Protein AF-M1ZZN3-F1 (afdb_monomer)

pLDDT: mean 92.64, std 9.59, range [53.59, 98.56]

Solvent-accessible surface area (backbone atoms only — not comparable to full-atom values): 3241 Å² total; per-residue (Å²): 108,44,73,55,56,55,50,56,38,52,76,69,71,49,53,66,58,54,54,9,58,75,64,73,47,54,51,68,57,37,51,34,31,51,68,63,77,36,83,73,52,73,68,48,49,50,57,51,45,54,68,72,67,57,132

Sequence (55 aa):
TAKKLKAYRCLRGAKQEDIARLIGVSLNTYNFKENGKKSFTLNEAKIISDFLILP

Radius of gyration: 10.03 Å; Cα contacts (8 Å, |Δi|>4): 39; chains: 1; bounding box: 22×24×23 Å

Mean predicted aligned error: 2.89 Å

Organism: NCBI:txid1232189

Secondary structure (DSSP, 8-state):
-HHHHHHHHHHTT--HHHHHHHTT--HHHHHHHHTTSSPPPHHHHHHHHHHHH--

Nearest PDB structures (foldseek):
  2xj3-assembly1_B  TM=8.637E-01  e=9.568E-03  Enterococcus faecalis
  3g5g-assembly5_I  TM=7.805E-01  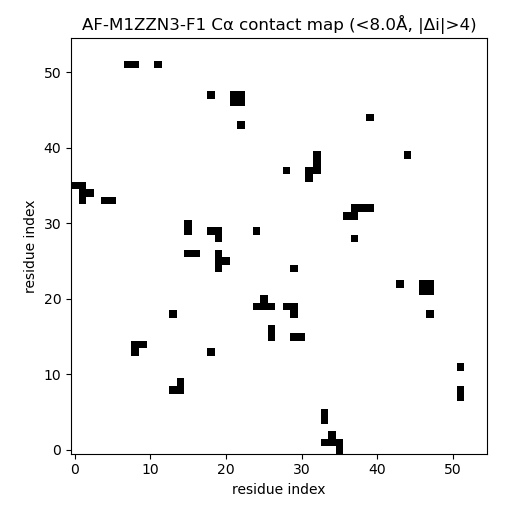e=2.830E-02  Enterobacter sp. RFL1396
  7o81-assembly1_AU  TM=8.323E-01  e=5.168E-02  Oryctolagus cuniculus
  4iwr-assembly1_B  TM=7.657E-01  e=4.314E-02  Enterobacter sp. RFL1396
  3g5g-assembly5_J  TM=7.798E-01  e=5.489E-02  Enterobacter sp. RFL1396

Foldseek 3Di:
DLVVLVVLCVVVVHDLVRLCVQLVHDSVVSVCCSVVVDDDDPVSVVSSCCVSVDD

InterPro domains:
  IPR001387 Cro/C1-type, helix-turn-helix domain [PF01381] (5-52)
  IPR001387 Cro/C1-type, helix-turn-helix domain [PS50943] (5-52)
  IPR001387 Cro/C1-type, helix-turn-helix domain [SM00530] (4-54)
  IPR001387 Cro/C1-type, helix-turn-helix domain [cd00093] (2-55)
  IPR010982 Lambda represso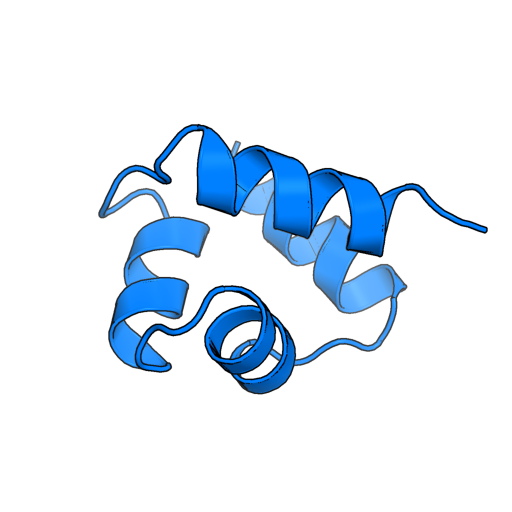r-like, DNA-binding domain superfamily [G3DSA:1.10.260.40] (1-55)
  IPR010982 Lambda repressor-like, DNA-binding domain superfamily [SSF47413] (2-52)

Structure (mmCIF, N/CA/C/O backbone):
data_AF-M1ZZN3-F1
#
_entry.id   AF-M1ZZN3-F1
#
loop_
_atom_site.group_PDB
_atom_site.id
_atom_site.type_symbol
_atom_site.label_atom_id
_atom_site.label_alt_id
_atom_site.label_comp_id
_atom_site.label_asym_id
_atom_site.label_entity_id
_atom_site.label_seq_id
_atom_site.pdbx_PDB_ins_code
_atom_site.Cartn_x
_atom_site.Cartn_y
_atom_site.Cartn_z
_atom_site.occupancy
_atom_site.B_iso_or_equiv
_atom_site.auth_seq_id
_atom_site.auth_comp_id
_atom_site.auth_asym_id
_atom_site.auth_atom_id
_atom_site.pdbx_PDB_model_num
ATOM 1 N N . THR A 1 1 ? 9.543 5.659 5.110 1.00 59.88 1 THR A N 1
ATOM 2 C CA . THR A 1 1 ? 8.951 6.916 4.589 1.00 59.88 1 THR A CA 1
ATOM 3 C C . THR A 1 1 ? 8.124 6.627 3.352 1.00 59.88 1 THR A C 1
ATOM 5 O O . THR A 1 1 ? 8.517 5.761 2.579 1.00 59.88 1 THR A O 1
ATOM 8 N N . ALA A 1 2 ? 7.022 7.361 3.149 1.00 72.38 2 ALA A N 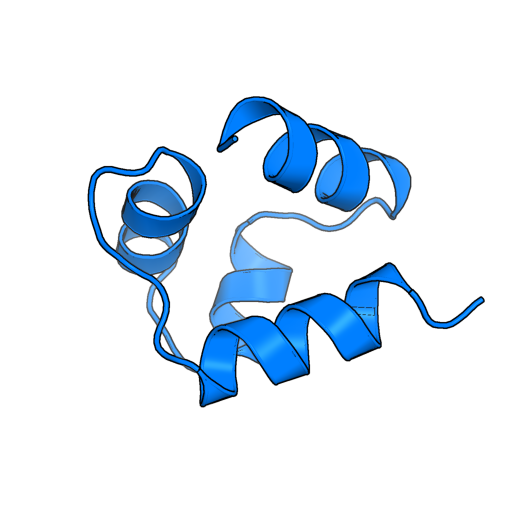1
ATOM 9 C CA . ALA A 1 2 ? 6.119 7.279 1.986 1.00 72.38 2 ALA A CA 1
ATOM 10 C C . ALA A 1 2 ? 6.848 7.140 0.631 1.00 72.3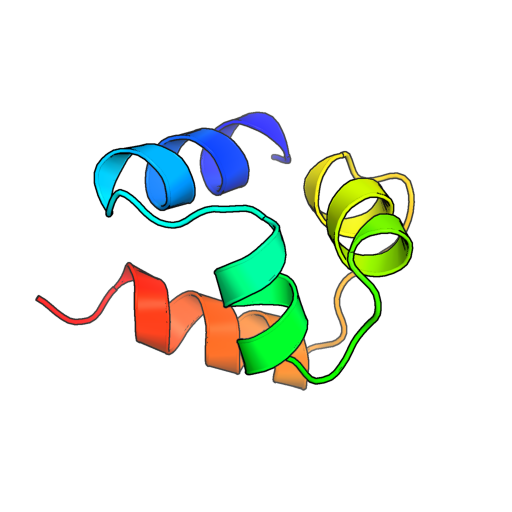8 2 ALA A C 1
ATOM 12 O O . ALA A 1 2 ? 6.516 6.292 -0.194 1.00 72.38 2 ALA A O 1
ATOM 13 N N . LYS A 1 3 ? 7.933 7.908 0.451 1.00 81.81 3 LYS A N 1
ATOM 14 C CA . LYS A 1 3 ? 8.781 7.882 -0.752 1.00 81.81 3 LYS A CA 1
ATOM 15 C C . LYS A 1 3 ? 9.402 6.507 -1.044 1.00 81.81 3 LYS A C 1
ATOM 17 O O . LYS A 1 3 ? 9.517 6.141 -2.207 1.00 81.81 3 LYS A O 1
ATOM 22 N N . LYS A 1 4 ? 9.769 5.737 -0.011 1.00 89.00 4 LYS A N 1
ATOM 23 C CA . LYS A 1 4 ? 10.350 4.394 -0.172 1.00 89.00 4 LYS A CA 1
ATOM 24 C C . LYS A 1 4 ? 9.300 3.392 -0.650 1.00 89.00 4 LYS A C 1
ATOM 26 O O . LYS A 1 4 ? 9.559 2.673 -1.603 1.00 89.00 4 LYS A O 1
ATOM 31 N N . LEU A 1 5 ? 8.112 3.387 -0.038 1.00 91.44 5 LEU A N 1
ATOM 32 C CA . LEU A 1 5 ? 7.039 2.455 -0.405 1.00 91.44 5 LEU A CA 1
ATOM 33 C C . LEU A 1 5 ? 6.637 2.616 -1.876 1.00 91.44 5 LEU A C 1
ATOM 35 O O . LEU A 1 5 ? 6.608 1.635 -2.614 1.00 91.44 5 LEU A O 1
ATOM 39 N N . LYS A 1 6 ? 6.433 3.864 -2.316 1.00 94.12 6 LYS A N 1
ATOM 40 C CA . LYS A 1 6 ? 6.148 4.175 -3.720 1.00 94.12 6 LYS A CA 1
ATOM 41 C C . LYS A 1 6 ? 7.258 3.691 -4.655 1.00 94.12 6 LYS A C 1
ATOM 43 O O . LYS A 1 6 ? 6.959 3.117 -5.696 1.00 94.12 6 LYS A O 1
ATOM 48 N N . ALA A 1 7 ? 8.525 3.908 -4.292 1.00 93.12 7 ALA A N 1
ATOM 49 C CA . ALA A 1 7 ? 9.659 3.461 -5.097 1.00 93.12 7 ALA A CA 1
ATOM 50 C C . ALA A 1 7 ? 9.685 1.930 -5.246 1.00 93.12 7 ALA A C 1
ATOM 52 O O . ALA A 1 7 ? 9.739 1.443 -6.370 1.00 93.12 7 ALA A O 1
ATOM 53 N N . TYR A 1 8 ? 9.559 1.175 -4.148 1.00 91.81 8 TYR A N 1
ATOM 54 C CA . TYR A 1 8 ? 9.511 -0.293 -4.193 1.00 91.81 8 TYR A CA 1
ATOM 55 C C . TYR A 1 8 ? 8.329 -0.816 -5.004 1.00 91.81 8 TYR A C 1
ATOM 57 O O . TYR A 1 8 ? 8.495 -1.713 -5.827 1.00 91.81 8 TYR A O 1
ATOM 65 N N . ARG A 1 9 ? 7.146 -0.222 -4.823 1.00 94.19 9 ARG A N 1
ATOM 66 C CA . ARG A 1 9 ? 5.964 -0.582 -5.606 1.00 94.19 9 ARG A CA 1
ATOM 67 C C . ARG A 1 9 ? 6.209 -0.387 -7.106 1.00 94.19 9 ARG A C 1
ATOM 69 O O . ARG A 1 9 ? 5.915 -1.286 -7.888 1.00 94.19 9 ARG A O 1
ATOM 76 N N . CYS A 1 10 ? 6.773 0.754 -7.506 1.00 94.12 10 CYS A N 1
ATOM 77 C CA . CYS A 1 10 ? 7.098 1.019 -8.908 1.00 94.12 10 CYS A CA 1
ATOM 78 C C . CYS A 1 10 ? 8.182 0.076 -9.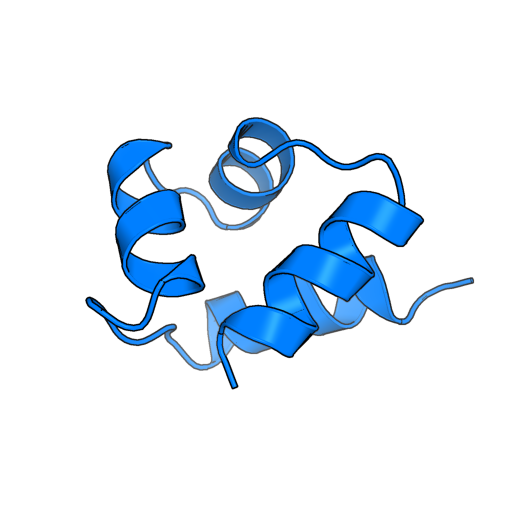454 1.00 94.12 10 CYS A C 1
ATOM 80 O O . CYS A 1 10 ? 8.067 -0.353 -10.597 1.00 94.12 10 CYS A O 1
ATOM 82 N N . LEU A 1 11 ? 9.194 -0.289 -8.656 1.00 92.69 11 LEU A N 1
ATOM 83 C CA . LEU A 1 11 ? 10.219 -1.268 -9.051 1.00 92.69 11 LEU A CA 1
ATOM 84 C C . LEU A 1 11 ? 9.626 -2.656 -9.338 1.00 92.69 11 LEU A C 1
ATOM 86 O O . LEU A 1 11 ? 10.146 -3.378 -10.179 1.00 92.69 11 LEU A O 1
ATOM 90 N N . ARG A 1 12 ? 8.515 -3.010 -8.681 1.00 90.50 12 ARG A N 1
ATOM 91 C CA . ARG A 1 12 ? 7.747 -4.238 -8.938 1.00 90.50 12 ARG A CA 1
ATOM 92 C C . ARG A 1 12 ? 6.726 -4.104 -10.075 1.00 90.50 12 ARG A C 1
ATOM 94 O O . ARG A 1 12 ? 5.955 -5.027 -10.303 1.00 90.50 12 ARG A O 1
ATOM 101 N N . GLY A 1 13 ? 6.659 -2.956 -10.755 1.00 94.00 13 GLY A N 1
ATOM 102 C CA . GLY A 1 13 ? 5.667 -2.694 -11.806 1.00 94.00 13 GLY A CA 1
ATOM 103 C C . GLY A 1 13 ? 4.218 -2.604 -11.305 1.00 94.00 13 GLY A C 1
ATOM 104 O O . GLY A 1 13 ? 3.297 -2.530 -12.116 1.00 94.00 13 GLY A O 1
ATOM 105 N N . ALA A 1 14 ? 4.000 -2.585 -9.987 1.00 95.25 14 ALA A N 1
ATOM 106 C CA . ALA A 1 14 ? 2.669 -2.580 -9.395 1.00 95.25 14 ALA A CA 1
ATOM 107 C C . ALA A 1 14 ? 2.055 -1.172 -9.405 1.00 95.25 14 ALA A C 1
ATOM 109 O O . ALA A 1 14 ? 2.685 -0.169 -9.037 1.00 95.25 14 ALA A O 1
ATOM 110 N N . LYS A 1 15 ? 0.781 -1.077 -9.776 1.00 96.88 15 LYS A N 1
ATOM 111 C CA . LYS A 1 15 ? -0.005 0.153 -9.668 1.00 96.88 15 LYS A CA 1
ATOM 112 C C . LYS A 1 15 ? -0.549 0.317 -8.254 1.00 96.88 15 LYS A C 1
ATOM 114 O O . LYS A 1 15 ? -0.576 -0.612 -7.448 1.00 96.88 15 LYS A O 1
ATOM 119 N N . GLN A 1 16 ? -1.011 1.526 -7.941 1.00 97.81 16 GLN A N 1
ATOM 120 C CA . GLN A 1 16 ? -1.717 1.768 -6.683 1.00 97.81 16 GLN A CA 1
ATOM 121 C C . GLN A 1 16 ? -2.997 0.917 -6.585 1.00 97.81 16 GLN A C 1
ATOM 123 O O . GLN A 1 16 ? -3.330 0.469 -5.490 1.00 97.81 16 GLN A O 1
ATOM 128 N N . GLU A 1 17 ? -3.681 0.641 -7.708 1.00 98.12 17 GLU A N 1
ATOM 129 C CA . GLU A 1 17 ? -4.861 -0.236 -7.716 1.00 98.12 17 GLU A CA 1
ATOM 130 C C . GLU A 1 17 ? -4.539 -1.678 -7.307 1.00 98.12 17 GLU A C 1
ATOM 132 O O . GLU A 1 17 ? -5.351 -2.307 -6.632 1.00 98.12 17 GLU A O 1
ATOM 137 N N . ASP A 1 18 ? -3.368 -2.199 -7.683 1.00 97.25 18 ASP A N 1
ATOM 138 C CA . ASP A 1 18 ? -2.968 -3.573 -7.362 1.00 97.25 18 ASP A CA 1
ATOM 139 C C . ASP A 1 18 ? -2.821 -3.756 -5.857 1.00 97.25 18 ASP A C 1
ATOM 141 O O . ASP A 1 18 ? -3.395 -4.674 -5.275 1.00 97.25 18 ASP A O 1
ATOM 145 N N . ILE A 1 19 ? -2.125 -2.822 -5.207 1.00 97.44 19 ILE A N 1
ATOM 146 C CA . ILE A 1 19 ? -1.930 -2.881 -3.760 1.00 97.44 19 ILE A CA 1
ATOM 147 C C . ILE A 1 19 ? -3.232 -2.587 -3.011 1.00 97.44 19 ILE A C 1
ATOM 149 O O . ILE A 1 19 ? -3.498 -3.206 -1.984 1.00 97.44 19 ILE A O 1
ATOM 153 N N . ALA A 1 20 ? -4.069 -1.680 -3.524 1.00 98.25 20 ALA A N 1
ATOM 154 C CA . ALA A 1 20 ? -5.376 -1.401 -2.936 1.00 98.25 20 ALA A CA 1
ATOM 155 C C . ALA A 1 20 ? -6.266 -2.656 -2.920 1.00 98.25 20 ALA A C 1
ATOM 157 O O . ALA A 1 20 ? -6.831 -2.986 -1.877 1.00 98.25 20 ALA A O 1
ATOM 158 N N . ARG A 1 21 ? -6.318 -3.396 -4.039 1.00 98.38 21 ARG A N 1
ATOM 159 C CA . ARG A 1 21 ? -7.002 -4.696 -4.121 1.00 98.38 21 ARG A CA 1
ATOM 160 C C . ARG A 1 21 ? -6.397 -5.718 -3.166 1.00 98.38 21 ARG A C 1
ATOM 162 O O . ARG A 1 21 ? -7.144 -6.376 -2.451 1.00 98.38 21 ARG A O 1
ATOM 169 N N . LEU A 1 22 ? -5.067 -5.810 -3.125 1.00 97.00 22 LEU A N 1
ATOM 170 C CA . LEU A 1 22 ? -4.337 -6.761 -2.287 1.00 97.00 22 LEU A CA 1
ATOM 171 C C . LEU A 1 22 ? -4.682 -6.619 -0.795 1.00 97.00 22 LEU A C 1
ATOM 173 O O . LEU A 1 22 ? -4.822 -7.621 -0.101 1.00 97.00 22 LEU A O 1
ATOM 177 N N . ILE A 1 23 ? -4.838 -5.387 -0.304 1.00 97.81 23 ILE A N 1
ATOM 178 C CA . ILE A 1 23 ? -5.151 -5.123 1.109 1.00 97.81 23 ILE A CA 1
ATOM 179 C C . ILE A 1 23 ? -6.640 -4.839 1.374 1.00 97.81 23 ILE A C 1
ATOM 181 O O . ILE A 1 23 ? -7.000 -4.482 2.493 1.00 97.81 23 ILE A O 1
ATOM 185 N N . GLY A 1 24 ? -7.504 -4.971 0.362 1.00 98.12 24 GLY A N 1
ATOM 186 C CA . GLY A 1 24 ? -8.955 -4.827 0.505 1.00 98.12 24 GLY A CA 1
ATOM 187 C C . GLY A 1 24 ? -9.445 -3.401 0.785 1.00 98.12 24 GLY A C 1
ATOM 188 O O . GLY A 1 24 ? -10.409 -3.219 1.525 1.00 98.12 24 GLY A O 1
ATOM 189 N N . VAL A 1 25 ? -8.802 -2.375 0.216 1.00 98.38 25 VAL A N 1
ATOM 190 C CA . VAL A 1 25 ? -9.206 -0.964 0.381 1.00 98.38 25 VAL A CA 1
ATOM 191 C C . VAL A 1 25 ? -9.477 -0.283 -0.960 1.00 98.38 25 VAL A C 1
ATOM 193 O O . VAL A 1 25 ? -9.058 -0.747 -2.016 1.00 98.38 25 VAL A O 1
ATOM 196 N N . SER A 1 26 ? -10.146 0.874 -0.937 1.00 98.56 26 SER A N 1
ATOM 197 C CA . SER A 1 26 ? -10.300 1.694 -2.145 1.00 98.56 26 SER A CA 1
ATOM 198 C C . SER A 1 26 ? -8.972 2.316 -2.595 1.00 98.56 26 SER A C 1
ATOM 200 O O . SER A 1 26 ? -8.099 2.607 -1.772 1.00 98.56 26 SER A O 1
ATOM 202 N N . LEU A 1 27 ? -8.850 2.613 -3.895 1.00 98.44 27 LEU A N 1
ATOM 203 C CA . LEU A 1 27 ? -7.684 3.297 -4.473 1.00 98.44 27 LEU A CA 1
ATOM 204 C C . LEU A 1 27 ? -7.336 4.588 -3.714 1.00 98.44 27 LEU A C 1
ATOM 206 O O . LEU A 1 27 ? -6.183 4.790 -3.339 1.00 98.44 27 LEU A O 1
ATOM 210 N N . ASN A 1 28 ? -8.335 5.426 -3.414 1.00 98.38 28 ASN A N 1
ATOM 211 C CA . ASN A 1 28 ? -8.134 6.657 -2.641 1.00 98.38 28 ASN A CA 1
ATOM 212 C C . ASN A 1 28 ? -7.600 6.380 -1.231 1.00 98.38 28 ASN A C 1
ATOM 214 O O . ASN A 1 28 ? -6.710 7.084 -0.756 1.00 98.38 28 ASN A O 1
ATOM 218 N N . THR A 1 29 ? -8.101 5.334 -0.567 1.00 98.25 29 THR A N 1
ATOM 219 C CA . THR A 1 29 ? -7.614 4.946 0.763 1.00 98.25 29 THR A CA 1
ATOM 220 C C . THR A 1 29 ? -6.152 4.527 0.702 1.00 98.25 29 THR A C 1
ATOM 222 O O . THR A 1 29 ? -5.354 4.985 1.522 1.00 98.25 29 THR A O 1
ATOM 225 N N . TYR A 1 30 ? -5.780 3.700 -0.277 1.00 98.25 30 TYR A N 1
ATOM 226 C CA . TYR A 1 30 ? -4.387 3.317 -0.473 1.00 98.25 30 TYR A CA 1
ATOM 227 C C . TYR A 1 30 ? -3.509 4.525 -0.814 1.00 98.25 30 TYR A C 1
ATOM 229 O O . TYR A 1 30 ? -2.446 4.684 -0.224 1.00 98.25 30 TYR A O 1
ATOM 237 N N . ASN A 1 31 ? -3.967 5.426 -1.688 1.00 97.69 31 ASN A N 1
ATOM 238 C CA . ASN A 1 31 ? -3.242 6.647 -2.028 1.00 97.69 31 ASN A CA 1
ATOM 239 C C . ASN A 1 31 ? -2.954 7.507 -0.786 1.00 97.69 31 ASN A C 1
ATOM 241 O O . ASN A 1 31 ? -1.825 7.962 -0.597 1.00 97.69 31 ASN A O 1
ATOM 245 N N . PHE A 1 32 ? -3.938 7.690 0.098 1.00 97.88 32 PHE A N 1
ATOM 246 C CA . PHE A 1 32 ? -3.734 8.404 1.358 1.00 97.88 32 PHE A CA 1
ATOM 247 C C . PHE A 1 32 ? -2.750 7.684 2.275 1.00 97.88 32 PHE A C 1
ATOM 249 O O . PHE A 1 32 ? -1.913 8.346 2.890 1.00 97.88 32 PHE A O 1
ATOM 256 N N . LYS A 1 33 ? -2.800 6.350 2.335 1.00 96.81 33 LYS A N 1
ATOM 257 C CA . LYS A 1 33 ? -1.851 5.562 3.127 1.00 96.81 33 LYS A CA 1
ATOM 258 C C . LYS A 1 33 ? -0.424 5.638 2.581 1.00 96.81 33 LYS A C 1
ATOM 260 O O . LYS A 1 33 ? 0.501 5.949 3.327 1.00 96.81 33 LYS A O 1
ATOM 265 N N . GLU A 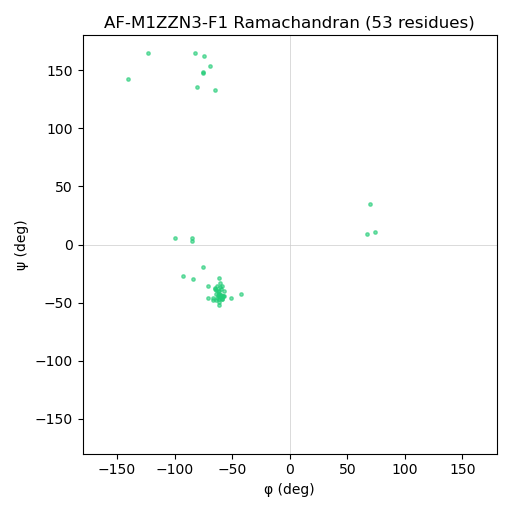1 34 ? -0.236 5.451 1.275 1.00 96.25 34 GLU A N 1
ATOM 266 C CA . GLU A 1 34 ? 1.076 5.537 0.622 1.00 96.25 34 GLU A CA 1
ATOM 267 C C . GLU A 1 34 ? 1.706 6.924 0.796 1.00 96.25 34 GLU A C 1
ATOM 269 O O . GLU A 1 34 ? 2.909 7.022 1.021 1.00 96.25 34 GLU A O 1
ATOM 274 N N . ASN A 1 35 ? 0.900 7.991 0.766 1.00 95.38 35 ASN A N 1
ATOM 275 C CA . ASN A 1 35 ? 1.362 9.363 0.985 1.00 95.38 35 ASN A CA 1
ATOM 276 C C . ASN A 1 35 ? 1.441 9.769 2.470 1.00 95.38 35 ASN A C 1
ATOM 278 O O . ASN A 1 35 ? 1.724 10.928 2.765 1.00 95.38 35 ASN A O 1
ATOM 282 N N . GLY A 1 36 ? 1.201 8.847 3.408 1.00 94.38 36 GLY A N 1
ATOM 283 C CA . GLY A 1 36 ? 1.323 9.095 4.848 1.00 94.38 36 GLY A CA 1
ATOM 284 C C . GLY A 1 36 ? 0.201 9.934 5.468 1.00 94.38 36 GLY A C 1
ATOM 285 O O . GLY A 1 36 ? 0.314 10.328 6.622 1.00 94.38 36 GLY A O 1
ATOM 286 N N . LYS A 1 37 ? -0.891 10.192 4.738 1.00 96.00 37 LYS A N 1
ATOM 287 C CA . LYS A 1 37 ? -2.092 10.871 5.260 1.00 96.00 37 LYS A CA 1
ATOM 288 C C . LYS A 1 37 ? -2.946 9.957 6.145 1.00 96.00 37 LYS A C 1
ATOM 290 O O . LYS A 1 37 ? -3.785 10.438 6.898 1.00 96.00 37 LYS A O 1
ATOM 295 N N . LYS A 1 38 ? -2.766 8.639 6.025 1.00 96.00 38 LYS A N 1
ATOM 296 C CA . LYS A 1 38 ? -3.435 7.618 6.838 1.00 96.00 38 LYS A CA 1
ATOM 297 C C . LYS A 1 38 ? -2.450 6.502 7.172 1.00 96.00 38 LYS A C 1
ATOM 299 O O . LYS A 1 38 ? -1.649 6.117 6.330 1.00 96.00 38 LYS A O 1
ATOM 304 N N . SER A 1 39 ? -2.516 5.955 8.378 1.00 96.69 39 SER A N 1
ATOM 305 C CA . SER A 1 39 ? -1.656 4.831 8.757 1.00 96.69 39 SER A CA 1
ATOM 306 C C . SER A 1 39 ? -2.124 3.518 8.124 1.00 96.69 39 SER A C 1
ATOM 308 O O . SER A 1 39 ? -3.327 3.299 7.920 1.00 96.69 39 SER A O 1
ATOM 310 N N . PHE A 1 40 ? -1.174 2.631 7.832 1.00 97.25 40 PHE A N 1
ATOM 311 C CA . PHE A 1 40 ? -1.465 1.222 7.580 1.00 97.25 40 PHE A CA 1
ATOM 312 C C . PHE A 1 40 ? -1.771 0.510 8.901 1.00 97.25 40 PHE A C 1
ATOM 314 O O . PHE A 1 40 ? -1.210 0.860 9.940 1.00 97.25 40 PHE A O 1
ATOM 321 N N . THR A 1 41 ? -2.652 -0.485 8.869 1.00 97.88 41 THR A N 1
ATOM 322 C CA . THR A 1 41 ? -2.752 -1.460 9.959 1.00 97.88 41 THR A CA 1
ATOM 323 C C . THR A 1 41 ? -1.565 -2.421 9.887 1.00 97.88 41 THR A C 1
ATOM 325 O O . THR A 1 41 ? -0.919 -2.552 8.845 1.00 97.88 41 THR A O 1
ATOM 328 N N . LEU A 1 42 ? -1.283 -3.132 10.981 1.00 97.00 42 LEU A N 1
ATOM 329 C CA . LEU A 1 42 ? -0.220 -4.143 10.993 1.00 97.00 42 LEU A CA 1
ATOM 330 C C . LEU A 1 42 ? -0.465 -5.254 9.962 1.00 9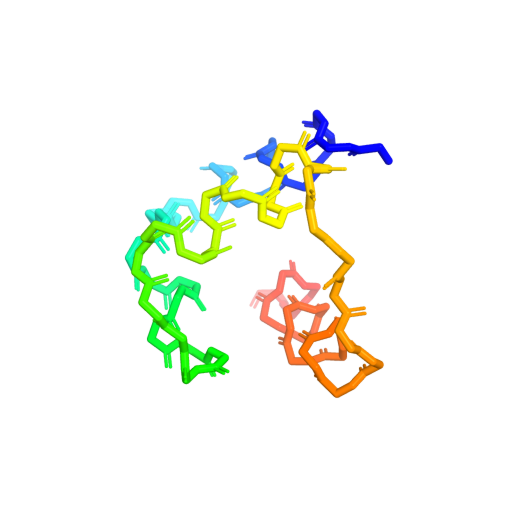7.00 42 LEU A C 1
ATOM 332 O O . LEU A 1 42 ? 0.474 -5.698 9.308 1.00 97.00 42 LEU A O 1
ATOM 336 N N . ASN A 1 43 ? -1.723 -5.663 9.779 1.00 97.62 43 ASN A N 1
ATOM 337 C CA . ASN A 1 43 ? -2.079 -6.691 8.805 1.00 97.62 43 ASN A CA 1
ATOM 338 C C . ASN A 1 43 ? -1.843 -6.220 7.361 1.00 97.62 43 ASN A C 1
ATOM 340 O O . ASN A 1 43 ? -1.215 -6.924 6.579 1.00 97.62 43 ASN A O 1
ATOM 344 N N . GLU A 1 44 ? -2.273 -5.000 7.019 1.00 97.69 44 GLU A N 1
ATOM 345 C CA . GLU A 1 44 ? -2.006 -4.414 5.698 1.00 97.69 44 GLU A CA 1
ATOM 346 C C . GLU A 1 44 ? -0.496 -4.293 5.439 1.00 97.69 44 GLU A C 1
ATOM 348 O O . GLU A 1 44 ? -0.024 -4.627 4.355 1.00 97.69 44 GLU A O 1
ATOM 353 N N . ALA A 1 45 ? 0.271 -3.840 6.438 1.00 95.19 45 ALA A N 1
ATOM 354 C CA . ALA A 1 45 ? 1.720 -3.701 6.324 1.00 95.19 45 ALA A CA 1
ATOM 355 C C . ALA A 1 45 ? 2.411 -5.052 6.090 1.00 95.19 45 ALA A C 1
ATOM 357 O O . ALA A 1 45 ? 3.319 -5.125 5.264 1.00 95.19 45 ALA A O 1
ATOM 358 N N . LYS A 1 46 ? 1.957 -6.116 6.766 1.00 95.44 46 LYS A N 1
ATOM 359 C CA . LYS A 1 46 ? 2.451 -7.481 6.556 1.00 95.44 46 LYS A CA 1
ATOM 360 C C . LYS A 1 46 ? 2.188 -7.958 5.128 1.00 95.44 46 LYS A C 1
ATOM 362 O O . LYS A 1 46 ? 3.131 -8.324 4.441 1.00 95.44 46 LYS A O 1
ATOM 367 N N . ILE A 1 47 ? 0.948 -7.848 4.652 1.00 96.19 47 ILE A N 1
ATOM 368 C CA . ILE A 1 47 ? 0.567 -8.264 3.293 1.00 96.19 47 ILE A CA 1
ATOM 369 C C . ILE A 1 47 ? 1.391 -7.517 2.228 1.00 96.19 47 ILE A C 1
ATOM 371 O O . ILE A 1 47 ? 1.892 -8.120 1.281 1.00 96.19 47 ILE A O 1
ATOM 375 N N . ILE A 1 48 ? 1.566 -6.199 2.388 1.00 94.50 48 ILE A N 1
ATOM 376 C CA . ILE A 1 48 ? 2.382 -5.384 1.474 1.00 94.50 48 ILE A CA 1
ATOM 377 C C . ILE A 1 48 ? 3.851 -5.813 1.523 1.00 94.50 48 ILE A C 1
ATOM 379 O O . ILE A 1 48 ? 4.503 -5.883 0.485 1.00 94.50 48 ILE A O 1
ATOM 383 N N . SER A 1 49 ? 4.379 -6.077 2.718 1.00 92.75 49 SER A N 1
ATOM 384 C CA . SER A 1 49 ? 5.755 -6.535 2.905 1.00 92.75 49 SER A CA 1
ATOM 385 C C . SER A 1 49 ? 5.991 -7.871 2.204 1.00 92.75 49 SER A C 1
ATOM 387 O O . SER A 1 49 ? 6.958 -7.993 1.459 1.00 92.75 49 SER A O 1
ATOM 389 N N . ASP A 1 50 ? 5.084 -8.831 2.375 1.00 92.75 50 ASP A N 1
ATOM 390 C CA . ASP A 1 50 ? 5.173 -10.149 1.745 1.00 92.75 50 ASP A CA 1
ATOM 391 C C . ASP A 1 50 ? 5.158 -10.020 0.211 1.00 92.75 50 ASP A C 1
ATOM 393 O O . ASP A 1 50 ? 6.000 -10.602 -0.469 1.00 92.75 50 ASP A O 1
ATOM 397 N N . PHE A 1 51 ? 4.292 -9.164 -0.343 1.00 90.31 51 PHE A N 1
ATOM 398 C CA . PHE A 1 51 ? 4.238 -8.894 -1.785 1.00 90.31 51 PHE A CA 1
ATOM 399 C C . PHE A 1 51 ? 5.501 -8.213 -2.340 1.00 90.31 51 PHE A C 1
ATOM 401 O O . PHE A 1 51 ? 5.924 -8.502 -3.456 1.00 90.31 51 PHE A O 1
ATOM 408 N N . LEU A 1 52 ? 6.102 -7.278 -1.596 1.00 86.56 52 LEU A N 1
ATOM 409 C CA . LEU A 1 52 ? 7.256 -6.511 -2.081 1.00 86.56 52 LEU A CA 1
ATOM 410 C C . LEU A 1 52 ? 8.596 -7.240 -1.891 1.00 86.56 52 LEU A C 1
ATOM 412 O O . LEU A 1 52 ? 9.523 -6.991 -2.671 1.00 86.56 52 LEU A O 1
ATOM 416 N N . ILE A 1 53 ? 8.718 -8.094 -0.868 1.00 80.12 53 ILE A N 1
ATOM 417 C CA . ILE A 1 53 ? 9.975 -8.751 -0.468 1.00 80.12 53 ILE A CA 1
ATOM 418 C C . ILE A 1 53 ? 10.161 -10.123 -1.129 1.00 80.12 53 ILE A C 1
ATOM 420 O O . ILE A 1 53 ? 11.307 -10.516 -1.345 1.00 80.12 53 ILE A O 1
ATOM 424 N N . LEU A 1 54 ? 9.092 -10.838 -1.496 1.00 61.69 54 LEU A N 1
ATOM 425 C CA . LEU A 1 54 ? 9.234 -12.123 -2.191 1.00 61.69 54 LEU A CA 1
ATOM 426 C C . LEU A 1 54 ? 9.881 -11.932 -3.581 1.00 61.69 54 LEU A C 1
ATOM 42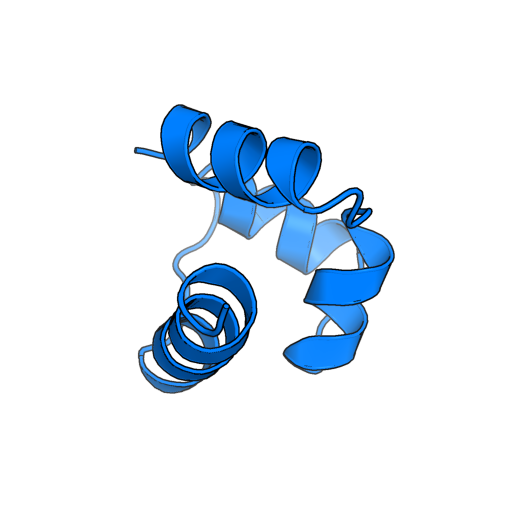8 O O . LEU A 1 54 ? 9.509 -10.984 -4.275 1.00 61.69 54 LEU A O 1
ATOM 432 N N . PRO A 1 55 ? 10.888 -12.748 -3.960 1.00 53.59 55 PRO A N 1
ATOM 433 C CA . PRO A 1 5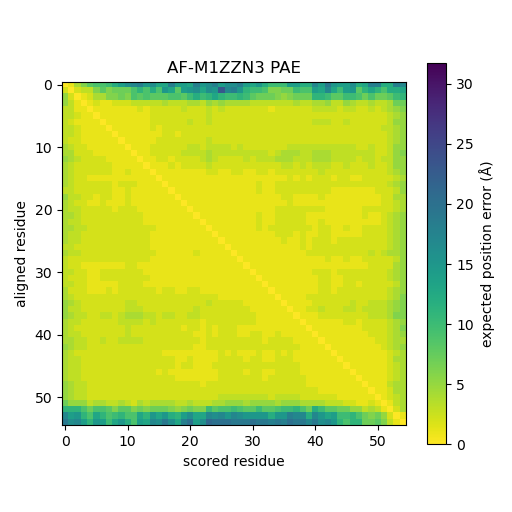5 ? 11.626 -12.610 -5.218 1.00 53.59 55 PRO A CA 1
ATOM 434 C C . PRO A 1 55 ? 10.710 -12.635 -6.442 1.00 53.59 55 PRO A C 1
ATOM 436 O O . PRO A 1 55 ? 9.839 -13.527 -6.522 1.00 53.59 55 PRO A O 1
#